Protein AF-A0A354Q460-F1 (afdb_monomer)

Foldseek 3Di:
DDDDLVVVLVVCVVVVHFKDFDDDPNDGPDMDGVVNSVVVVVVVVVVVVVVVVCVVPVD

Structure (mmCIF, N/CA/C/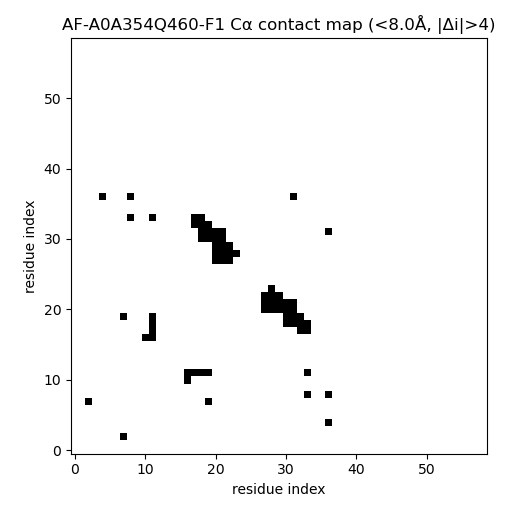O backbone):
data_AF-A0A354Q460-F1
#
_entry.id   AF-A0A354Q460-F1
#
loop_
_atom_site.group_PDB
_atom_site.id
_atom_site.type_symbol
_atom_site.label_atom_id
_atom_site.label_alt_id
_atom_site.label_comp_id
_atom_site.label_asym_id
_atom_site.label_entity_id
_atom_site.la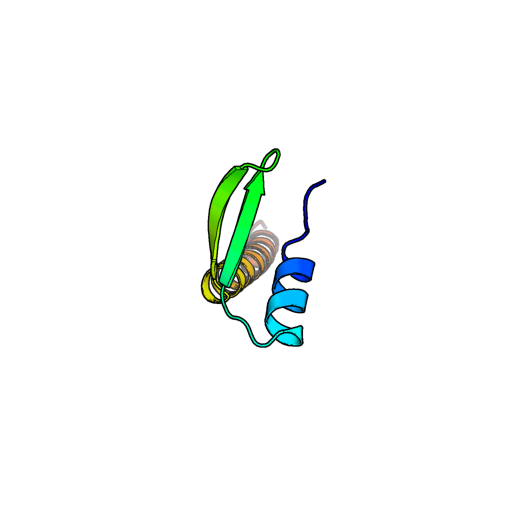bel_seq_id
_atom_site.pdbx_PDB_ins_code
_atom_site.Cartn_x
_atom_site.Cartn_y
_atom_site.Cartn_z
_atom_site.occupancy
_atom_site.B_iso_or_equiv
_atom_site.auth_seq_id
_atom_site.auth_comp_id
_atom_site.auth_asym_id
_atom_site.auth_atom_id
_atom_site.pdbx_PDB_model_num
ATOM 1 N N . MET A 1 1 ? -11.442 11.042 1.477 1.00 65.94 1 MET A N 1
ATOM 2 C CA . MET A 1 1 ? -10.009 11.353 1.655 1.00 65.94 1 MET A CA 1
ATOM 3 C C . MET A 1 1 ? -9.248 10.214 1.007 1.00 65.94 1 MET A C 1
ATOM 5 O O . MET A 1 1 ? -9.592 9.072 1.276 1.00 65.94 1 MET A O 1
ATOM 9 N N . GLU A 1 2 ? -8.345 10.507 0.080 1.00 82.31 2 GLU A N 1
ATOM 10 C CA . GLU A 1 2 ? -7.562 9.482 -0.618 1.00 82.31 2 GLU A CA 1
ATOM 11 C C . GLU A 1 2 ? -6.377 9.059 0.262 1.00 82.31 2 GLU A C 1
ATOM 13 O O . GLU A 1 2 ? -5.735 9.915 0.872 1.00 82.31 2 GLU A O 1
ATOM 18 N N . THR A 1 3 ? -6.110 7.755 0.366 1.00 89.88 3 THR A N 1
ATOM 19 C CA . THR A 1 3 ? -4.992 7.219 1.157 1.00 89.88 3 THR A CA 1
ATOM 20 C C . THR A 1 3 ? -3.811 6.919 0.233 1.00 89.88 3 THR A C 1
ATOM 22 O O . THR A 1 3 ? -3.950 6.087 -0.666 1.00 89.88 3 THR A O 1
ATOM 25 N N . PRO A 1 4 ? -2.633 7.534 0.440 1.00 94.12 4 PRO A N 1
ATOM 26 C CA . PRO A 1 4 ? -1.449 7.229 -0.353 1.00 94.12 4 PRO A CA 1
ATOM 27 C C . PRO A 1 4 ? -1.028 5.761 -0.218 1.00 94.12 4 PRO A C 1
ATOM 29 O O . PRO A 1 4 ? -1.019 5.197 0.877 1.00 94.12 4 PRO A O 1
ATOM 32 N N . ILE A 1 5 ? -0.552 5.153 -1.306 1.00 93.25 5 ILE A N 1
ATOM 33 C CA . ILE A 1 5 ? -0.134 3.739 -1.308 1.00 93.25 5 ILE A CA 1
ATOM 34 C C . ILE A 1 5 ? 0.982 3.428 -0.293 1.00 93.25 5 ILE A C 1
ATOM 36 O O . ILE A 1 5 ? 1.048 2.335 0.266 1.00 93.25 5 ILE A O 1
ATOM 40 N N . ARG A 1 6 ? 1.838 4.415 0.007 1.00 93.62 6 ARG A N 1
ATOM 41 C CA . ARG A 1 6 ? 2.885 4.307 1.035 1.00 93.62 6 ARG A CA 1
ATOM 42 C C . ARG A 1 6 ? 2.298 4.099 2.430 1.00 93.62 6 ARG A C 1
ATOM 44 O O . ARG A 1 6 ? 2.863 3.359 3.229 1.00 93.62 6 ARG A O 1
ATOM 51 N N . GLU A 1 7 ? 1.173 4.738 2.720 1.00 95.69 7 GLU A N 1
ATOM 52 C CA . GLU A 1 7 ? 0.484 4.592 3.998 1.00 95.69 7 GLU A CA 1
ATOM 53 C C . GLU A 1 7 ? -0.144 3.200 4.121 1.00 95.69 7 GLU A C 1
ATOM 55 O O . GLU A 1 7 ? 0.034 2.539 5.142 1.00 95.69 7 GLU A O 1
ATOM 60 N N . ALA A 1 8 ? -0.757 2.694 3.046 1.00 95.38 8 ALA A N 1
ATOM 61 C CA . ALA A 1 8 ? -1.241 1.315 2.979 1.00 95.38 8 ALA A CA 1
ATOM 62 C C . ALA A 1 8 ? -0.110 0.294 3.228 1.00 95.38 8 ALA A C 1
ATOM 64 O O . ALA A 1 8 ? -0.276 -0.639 4.017 1.00 95.38 8 ALA A O 1
ATOM 65 N N . ALA A 1 9 ? 1.069 0.502 2.629 1.00 95.62 9 ALA A N 1
ATOM 66 C CA . ALA A 1 9 ? 2.245 -0.341 2.859 1.00 95.62 9 ALA A CA 1
ATOM 67 C C . ALA A 1 9 ? 2.715 -0.306 4.326 1.00 95.62 9 ALA A C 1
ATOM 69 O O . ALA A 1 9 ? 3.025 -1.347 4.913 1.00 95.62 9 ALA A O 1
ATOM 70 N N . ASN A 1 10 ? 2.727 0.884 4.935 1.00 96.94 10 ASN A N 1
ATOM 71 C CA . ASN A 1 10 ? 3.082 1.055 6.342 1.00 96.94 10 ASN A CA 1
ATOM 72 C C . ASN A 1 10 ? 2.094 0.328 7.260 1.00 96.94 10 ASN A C 1
ATOM 74 O O . ASN A 1 10 ? 2.527 -0.406 8.148 1.00 96.94 10 ASN A O 1
ATOM 78 N N . LEU A 1 11 ? 0.788 0.467 7.016 1.00 97.00 11 LEU A N 1
ATOM 79 C CA . LEU A 1 11 ? -0.258 -0.216 7.780 1.00 97.00 11 LEU A CA 1
ATOM 80 C C . LEU A 1 11 ? -0.125 -1.739 7.693 1.00 97.00 11 LEU A C 1
ATOM 82 O O . LEU A 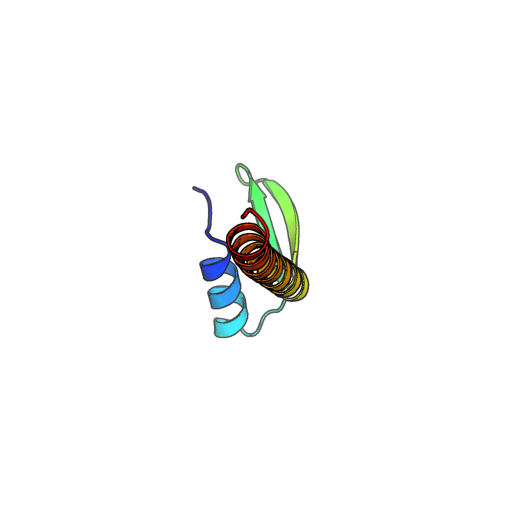1 11 ? -0.212 -2.413 8.721 1.00 97.00 11 LEU A O 1
ATOM 86 N N . MET A 1 12 ? 0.128 -2.279 6.497 1.00 97.06 12 MET A N 1
ATOM 87 C CA . MET A 1 12 ? 0.377 -3.711 6.304 1.00 97.06 12 MET A CA 1
ATOM 88 C C . MET A 1 12 ? 1.570 -4.199 7.138 1.00 97.06 12 MET A C 1
ATOM 90 O O . MET A 1 12 ? 1.458 -5.192 7.857 1.00 97.06 12 MET A O 1
ATOM 94 N N . SER A 1 13 ? 2.690 -3.470 7.095 1.00 96.62 13 SER A N 1
ATOM 95 C CA . SER A 1 13 ? 3.910 -3.815 7.835 1.00 96.62 13 SER A CA 1
ATOM 96 C C . SER A 1 13 ? 3.716 -3.738 9.354 1.00 96.62 13 SER A C 1
ATOM 98 O O . SER A 1 13 ? 3.987 -4.706 10.067 1.00 96.62 13 SER A O 1
ATOM 100 N N . GLN A 1 14 ? 3.175 -2.620 9.848 1.00 98.06 14 GLN A N 1
ATOM 101 C CA . GLN A 1 14 ? 2.961 -2.375 11.278 1.00 98.06 14 GLN A CA 1
ATOM 102 C C . GLN A 1 14 ? 2.026 -3.410 11.907 1.00 98.06 14 GLN A C 1
ATOM 104 O O . GLN A 1 14 ? 2.302 -3.914 12.994 1.00 98.06 14 GLN A O 1
ATOM 109 N N . ASN A 1 15 ? 0.948 -3.763 11.206 1.00 97.75 15 ASN A N 1
ATOM 110 C CA . ASN A 1 15 ? -0.059 -4.695 11.712 1.00 97.75 15 ASN A CA 1
ATOM 111 C C . ASN A 1 15 ? 0.221 -6.155 11.325 1.00 97.75 15 ASN A C 1
ATOM 113 O O . ASN A 1 15 ? -0.548 -7.040 11.693 1.00 97.75 15 ASN A O 1
ATOM 117 N N . ARG A 1 16 ? 1.310 -6.428 10.589 1.00 97.62 16 ARG A N 1
ATOM 118 C CA . ARG A 1 16 ? 1.664 -7.759 10.057 1.00 97.62 16 ARG A CA 1
ATOM 119 C C . ARG A 1 16 ? 0.533 -8.406 9.247 1.00 97.62 16 ARG A C 1
ATOM 121 O O . ARG A 1 16 ? 0.336 -9.621 9.285 1.00 97.62 16 ARG A O 1
ATOM 128 N N . ILE A 1 17 ? -0.190 -7.592 8.484 1.00 98.06 17 ILE A N 1
ATOM 129 C CA . ILE A 1 17 ? -1.263 -8.030 7.587 1.00 98.06 17 ILE A CA 1
ATOM 130 C C . ILE A 1 17 ? -0.836 -7.860 6.133 1.00 98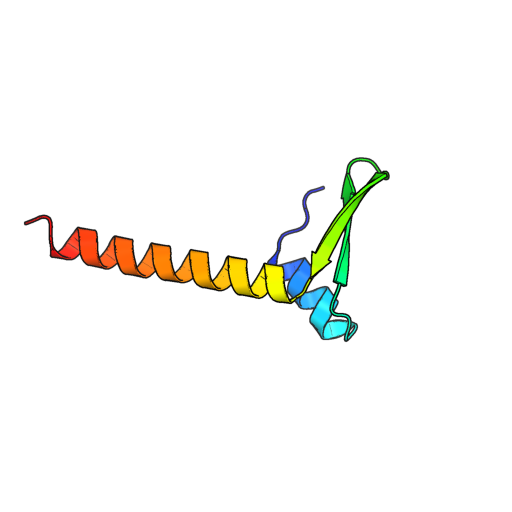.06 17 ILE A C 1
ATOM 132 O O . ILE A 1 17 ? -0.014 -7.013 5.803 1.00 98.06 17 ILE A O 1
ATOM 136 N N . ARG A 1 18 ? -1.398 -8.682 5.244 1.00 97.81 18 ARG A N 1
ATOM 137 C CA . ARG A 1 18 ? -1.042 -8.685 3.813 1.00 97.81 18 ARG A CA 1
ATOM 138 C C . ARG A 1 18 ? -2.139 -8.159 2.901 1.00 97.81 18 ARG A C 1
ATOM 140 O O . ARG A 1 18 ? -1.914 -8.098 1.700 1.00 97.81 18 ARG A O 1
ATOM 147 N N . HIS A 1 19 ? -3.302 -7.831 3.452 1.00 97.94 19 HIS A N 1
ATOM 148 C CA . HIS A 1 19 ? -4.460 -7.386 2.693 1.00 97.94 19 HIS A CA 1
ATOM 149 C C . HIS A 1 19 ? -5.107 -6.199 3.390 1.00 97.94 19 HIS A C 1
ATOM 151 O O . HIS A 1 19 ? -5.192 -6.182 4.619 1.00 97.94 19 HIS A O 1
ATOM 157 N N . LEU A 1 20 ? -5.569 -5.235 2.600 1.00 97.44 20 LEU A N 1
ATOM 158 C CA . LEU A 1 20 ? -6.339 -4.093 3.071 1.00 97.44 20 LEU A CA 1
ATOM 159 C C . LEU A 1 20 ? -7.613 -3.954 2.228 1.00 97.44 20 LEU A C 1
ATOM 161 O O . LEU A 1 20 ? -7.527 -4.005 0.998 1.00 97.44 20 LEU A O 1
ATOM 165 N N . PRO A 1 21 ? -8.789 -3.784 2.856 1.00 96.88 21 PRO A N 1
ATOM 166 C CA . PRO A 1 21 ? -10.004 -3.445 2.132 1.00 96.88 21 PRO A CA 1
ATOM 167 C C . PRO A 1 21 ? -9.919 -2.011 1.600 1.00 96.88 21 PRO A C 1
ATOM 169 O O . PRO A 1 21 ? -9.428 -1.111 2.280 1.00 96.88 21 PRO A O 1
ATOM 172 N N . VAL A 1 22 ? -10.438 -1.796 0.395 1.00 96.06 22 VAL A N 1
ATOM 173 C CA . VAL A 1 22 ? -10.577 -0.474 -0.218 1.00 96.06 22 VAL A CA 1
ATOM 174 C C . VAL A 1 22 ? -12.026 -0.038 -0.085 1.00 96.06 22 VAL A C 1
ATOM 176 O O . VAL A 1 22 ? -12.938 -0.728 -0.547 1.00 96.06 22 VAL A O 1
ATOM 179 N N . LE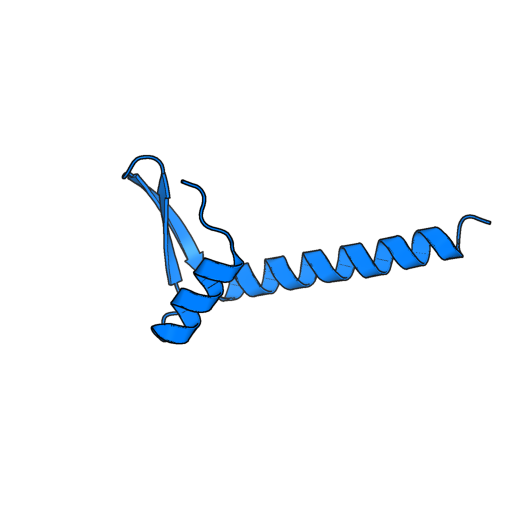U A 1 23 ? -12.227 1.109 0.558 1.00 95.75 23 LEU A N 1
ATOM 180 C CA . LEU A 1 23 ? -13.537 1.705 0.773 1.00 95.75 23 LEU A CA 1
ATOM 181 C C . LEU A 1 23 ? -13.679 2.976 -0.067 1.00 95.75 23 LEU A C 1
ATOM 183 O O . LEU A 1 23 ? -12.786 3.822 -0.055 1.00 95.75 23 LEU A O 1
ATOM 187 N N . GLN A 1 24 ? -14.824 3.142 -0.722 1.00 95.56 24 GLN A N 1
ATOM 188 C CA . GLN A 1 24 ? -15.246 4.404 -1.330 1.00 95.56 24 GLN A CA 1
ATOM 189 C C . GLN A 1 24 ? -16.626 4.756 -0.786 1.00 95.56 24 GLN A C 1
ATOM 191 O O . GLN A 1 24 ? -17.539 3.933 -0.824 1.00 95.56 24 GLN A O 1
ATOM 196 N N . ASP A 1 25 ? -16.765 5.952 -0.213 1.00 94.44 25 ASP A N 1
ATOM 197 C CA . ASP A 1 25 ? -18.018 6.431 0.390 1.00 94.44 25 ASP A CA 1
ATOM 198 C C . ASP A 1 25 ? -18.640 5.427 1.380 1.00 94.44 25 ASP A C 1
ATOM 200 O O . ASP A 1 25 ? -19.846 5.183 1.405 1.00 94.44 25 ASP A O 1
ATOM 20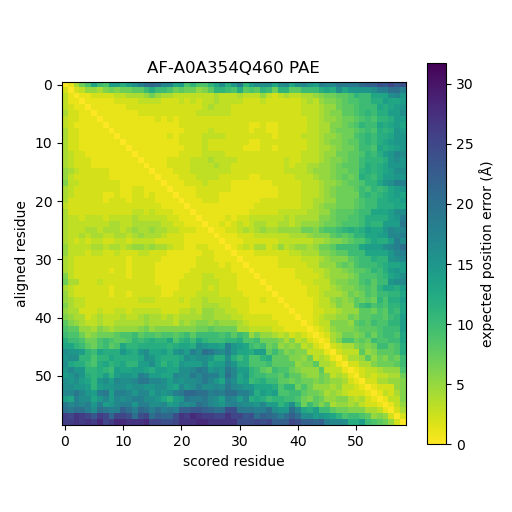4 N N . GLY A 1 26 ? -17.779 4.788 2.181 1.00 93.69 26 GLY A N 1
ATOM 205 C CA . GLY A 1 26 ? -18.166 3.785 3.177 1.00 93.69 26 GLY A CA 1
ATOM 206 C C . GLY A 1 26 ? -18.538 2.411 2.608 1.00 93.69 26 GLY A C 1
ATOM 207 O O . GLY A 1 26 ? -18.866 1.511 3.378 1.00 93.69 26 GLY A O 1
ATOM 208 N N . LYS A 1 27 ? -18.472 2.214 1.288 1.00 96.81 27 LYS A N 1
ATOM 209 C CA . LYS A 1 27 ? -18.755 0.933 0.630 1.00 96.81 27 LYS A CA 1
ATOM 210 C C . LYS A 1 27 ? -17.469 0.195 0.292 1.00 96.81 27 LYS A C 1
ATOM 212 O O . LYS A 1 27 ? -16.501 0.805 -0.148 1.00 96.81 27 LYS A O 1
ATOM 217 N N . LEU A 1 28 ? -17.478 -1.127 0.463 1.00 96.38 28 LEU A N 1
ATOM 218 C CA . LEU A 1 28 ? -16.380 -1.995 0.040 1.00 96.38 28 LEU A CA 1
ATOM 219 C C . LEU A 1 28 ? -16.325 -2.066 -1.486 1.00 96.38 28 LEU A C 1
ATOM 221 O O . LEU A 1 28 ? -17.246 -2.576 -2.119 1.00 96.38 28 LEU A O 1
ATOM 225 N N . CYS A 1 29 ? -15.227 -1.579 -2.053 1.00 96.56 29 CYS A N 1
ATOM 226 C CA . CYS A 1 29 ? -14.981 -1.564 -3.494 1.00 96.56 29 CYS A CA 1
ATOM 227 C C . CYS A 1 29 ? -13.998 -2.650 -3.932 1.00 96.56 29 CYS A C 1
ATOM 229 O O . CYS A 1 29 ? -13.959 -3.007 -5.106 1.00 96.56 29 CYS A O 1
ATOM 231 N N . GLY A 1 30 ? -13.209 -3.187 -3.003 1.00 96.88 30 GLY A N 1
ATOM 232 C CA . GLY A 1 30 ? -12.261 -4.250 -3.298 1.00 96.88 30 GLY A CA 1
ATOM 233 C C . GLY A 1 30 ? -11.285 -4.503 -2.161 1.00 96.88 30 GLY A C 1
ATOM 234 O O . GLY A 1 30 ? -11.445 -4.000 -1.049 1.00 96.88 30 GLY A O 1
ATOM 235 N N . VAL A 1 31 ? -10.260 -5.293 -2.461 1.00 97.31 31 VAL A N 1
ATOM 236 C CA . VAL A 1 31 ? -9.157 -5.611 -1.554 1.00 97.31 31 VAL A CA 1
ATOM 237 C C . VAL A 1 31 ? -7.864 -5.485 -2.341 1.00 97.31 31 VAL A C 1
ATOM 239 O O . VAL A 1 31 ? -7.782 -5.969 -3.466 1.00 97.31 31 VAL A O 1
ATOM 242 N N . ILE A 1 32 ? -6.863 -4.856 -1.737 1.00 97.19 32 ILE A N 1
ATOM 243 C CA . ILE A 1 32 ? -5.489 -4.866 -2.238 1.00 97.19 32 ILE A CA 1
ATOM 244 C C . ILE A 1 32 ? -4.628 -5.757 -1.354 1.00 97.19 32 ILE A C 1
ATOM 246 O O . ILE A 1 32 ? -4.865 -5.889 -0.150 1.00 97.19 32 ILE A O 1
ATOM 250 N N . SER A 1 33 ? -3.609 -6.350 -1.953 1.00 98.00 33 SER A N 1
ATOM 251 C CA . SER A 1 33 ? -2.606 -7.176 -1.301 1.00 98.00 33 SER A CA 1
ATOM 252 C C . SER A 1 33 ? -1.248 -6.472 -1.247 1.00 98.00 33 SER A C 1
ATOM 254 O O . SER A 1 33 ? -0.971 -5.536 -1.997 1.00 98.00 33 SER A O 1
ATOM 256 N N . ALA A 1 34 ? -0.349 -6.965 -0.396 1.00 95.94 34 ALA A N 1
ATOM 257 C CA . ALA A 1 34 ? 1.049 -6.540 -0.407 1.00 95.94 34 ALA A CA 1
ATOM 258 C C . ALA A 1 34 ? 1.706 -6.759 -1.788 1.00 95.94 34 ALA A C 1
ATOM 260 O O . ALA A 1 34 ? 2.548 -5.966 -2.199 1.00 95.94 34 ALA A O 1
ATOM 261 N N . GLY A 1 35 ? 1.293 -7.801 -2.524 1.00 96.50 35 GLY A N 1
ATOM 262 C CA . GLY A 1 35 ? 1.766 -8.076 -3.884 1.00 96.50 35 GLY A CA 1
ATOM 263 C C . GLY A 1 35 ? 1.420 -6.962 -4.872 1.00 96.50 35 GLY A C 1
ATOM 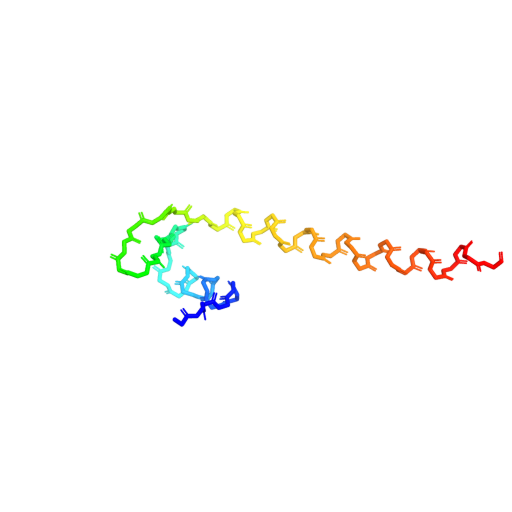264 O O . GLY A 1 35 ? 2.262 -6.594 -5.688 1.00 96.50 35 GLY A O 1
ATOM 265 N N . ASP A 1 36 ? 0.236 -6.361 -4.745 1.00 95.94 36 ASP A N 1
ATOM 266 C CA . ASP A 1 36 ? -0.184 -5.235 -5.589 1.00 95.94 36 ASP A CA 1
ATOM 267 C C . ASP A 1 36 ? 0.695 -4.001 -5.358 1.00 95.94 36 ASP A C 1
ATOM 269 O O . ASP A 1 36 ? 1.074 -3.313 -6.308 1.00 95.94 36 ASP A O 1
ATOM 273 N N . ILE A 1 37 ? 1.086 -3.761 -4.101 1.00 94.44 37 ILE A N 1
ATOM 274 C CA . ILE A 1 37 ? 2.007 -2.679 -3.726 1.00 94.44 37 ILE A CA 1
ATOM 275 C C . ILE A 1 37 ? 3.395 -2.919 -4.335 1.00 94.44 37 ILE A C 1
ATOM 277 O O . ILE A 1 37 ? 3.985 -1.994 -4.898 1.00 94.44 37 ILE A O 1
ATOM 281 N N . PHE A 1 38 ? 3.912 -4.151 -4.274 1.00 92.50 38 PHE A N 1
ATOM 282 C CA . PHE A 1 38 ? 5.189 -4.495 -4.909 1.00 92.50 38 PHE A CA 1
ATOM 283 C C . PHE A 1 38 ? 5.135 -4.339 -6.431 1.00 92.50 38 PHE A C 1
ATOM 285 O O . PHE A 1 38 ? 6.030 -3.729 -7.014 1.00 92.50 38 PHE A O 1
ATOM 292 N N . ALA A 1 39 ? 4.073 -4.827 -7.073 1.00 92.06 39 ALA A N 1
ATOM 293 C CA . ALA A 1 39 ? 3.888 -4.696 -8.514 1.00 92.06 39 ALA A CA 1
ATOM 294 C C . ALA A 1 39 ? 3.789 -3.224 -8.951 1.00 92.06 39 ALA A C 1
ATOM 296 O O . ALA A 1 39 ? 4.344 -2.845 -9.980 1.00 92.06 39 ALA A O 1
ATOM 297 N N . TRP A 1 40 ? 3.119 -2.377 -8.162 1.00 91.94 40 TRP A N 1
ATOM 298 C CA . TRP A 1 40 ? 3.095 -0.931 -8.392 1.00 91.94 40 TRP A CA 1
ATOM 299 C C . TRP A 1 40 ? 4.493 -0.314 -8.281 1.00 91.94 40 TRP A C 1
ATOM 301 O O . TRP A 1 40 ? 4.885 0.463 -9.151 1.00 91.94 40 TRP A O 1
ATOM 311 N N . LYS A 1 41 ? 5.269 -0.703 -7.261 1.00 88.19 41 LYS A N 1
ATOM 312 C CA . LYS A 1 41 ? 6.615 -0.163 -7.048 1.00 88.19 41 LYS A CA 1
ATOM 313 C C . LYS A 1 41 ? 7.577 -0.517 -8.182 1.00 88.19 41 LYS A C 1
ATOM 315 O O . LYS A 1 41 ? 8.355 0.339 -8.593 1.00 88.19 41 LYS A O 1
ATOM 320 N N . LEU A 1 42 ? 7.511 -1.747 -8.692 1.00 87.56 42 LEU A N 1
ATOM 321 C CA . LEU A 1 42 ? 8.335 -2.189 -9.821 1.00 87.56 42 LEU A CA 1
ATOM 322 C C . LEU A 1 42 ? 8.046 -1.365 -11.083 1.00 87.56 42 LEU A C 1
ATOM 324 O O . LEU A 1 42 ? 8.978 -0.846 -11.691 1.00 87.56 42 LEU A O 1
ATOM 328 N N . ARG A 1 43 ? 6.764 -1.144 -11.407 1.00 85.81 43 ARG A N 1
ATOM 329 C CA . ARG A 1 43 ? 6.360 -0.310 -12.554 1.00 85.81 43 ARG A CA 1
ATOM 330 C C . ARG A 1 43 ? 6.851 1.137 -12.447 1.00 85.81 43 ARG A C 1
ATOM 332 O O . ARG A 1 43 ? 7.248 1.727 -13.445 1.00 85.81 43 ARG A O 1
ATOM 339 N N . GLU A 1 44 ? 6.843 1.712 -11.243 1.00 78.62 44 GLU A N 1
ATOM 340 C CA . GLU A 1 44 ? 7.362 3.069 -11.003 1.00 78.62 44 GLU A CA 1
ATOM 341 C C . GLU A 1 44 ? 8.874 3.168 -11.304 1.00 78.62 44 GLU A C 1
ATOM 343 O O . GLU A 1 44 ? 9.351 4.174 -11.836 1.00 78.62 44 GLU A O 1
ATOM 348 N N . GLN A 1 45 ? 9.640 2.115 -10.997 1.00 70.38 45 GLN A N 1
ATOM 349 C CA . GLN A 1 45 ? 11.084 2.080 -11.243 1.00 70.38 45 GLN A CA 1
ATOM 350 C C . GLN A 1 45 ? 11.437 1.816 -12.711 1.00 70.38 45 GLN A C 1
ATOM 352 O O . GLN A 1 45 ? 12.329 2.485 -13.232 1.00 70.38 45 GLN A O 1
ATOM 357 N N . GLU A 1 46 ? 10.730 0.903 -13.386 1.00 74.00 46 GLU A N 1
ATOM 358 C CA . GLU A 1 46 ? 10.905 0.651 -14.828 1.00 74.00 46 GLU A CA 1
ATOM 359 C C . GLU A 1 46 ? 10.688 1.925 -15.648 1.00 74.00 46 GLU A C 1
ATOM 361 O O . GLU A 1 46 ? 11.482 2.246 -16.531 1.00 74.00 46 GLU A O 1
ATOM 366 N N . PHE A 1 47 ? 9.670 2.715 -15.298 1.00 69.44 47 PHE A N 1
ATOM 367 C CA . PHE A 1 47 ? 9.412 3.989 -15.963 1.00 69.44 47 PHE A CA 1
ATOM 368 C C . PHE A 1 47 ? 10.583 4.974 -15.822 1.00 69.44 47 PHE A C 1
ATOM 370 O O . PHE A 1 47 ? 10.952 5.647 -16.781 1.00 69.44 47 PHE A O 1
ATOM 377 N N . THR A 1 48 ? 11.208 5.030 -14.643 1.00 71.44 48 THR A N 1
ATOM 378 C CA . THR A 1 48 ? 12.348 5.927 -14.396 1.00 71.44 48 THR A CA 1
ATOM 379 C C . THR A 1 48 ? 13.581 5.510 -15.203 1.00 71.44 48 THR A C 1
ATOM 381 O O . THR A 1 48 ? 14.292 6.368 -15.724 1.00 71.44 48 THR A O 1
ATOM 384 N N . LEU A 1 49 ? 13.828 4.201 -15.331 1.00 71.25 49 LEU A N 1
ATOM 385 C CA . LEU A 1 49 ? 14.920 3.671 -16.153 1.00 71.25 49 LEU A CA 1
ATOM 386 C C . LEU A 1 49 ? 14.726 4.022 -17.631 1.00 71.25 49 LEU A C 1
ATOM 388 O O . LEU A 1 49 ? 15.641 4.568 -18.244 1.00 71.25 49 LEU A O 1
ATOM 392 N N . HIS A 1 50 ? 13.524 3.810 -18.168 1.00 70.81 50 HIS A N 1
ATOM 393 C CA . HIS A 1 50 ? 13.227 4.151 -19.559 1.00 70.81 50 HIS A CA 1
ATOM 394 C C . HIS A 1 50 ? 13.356 5.649 -19.855 1.00 70.81 50 HIS A C 1
ATOM 396 O O . HIS A 1 50 ? 13.886 6.024 -20.896 1.00 70.81 50 HIS A O 1
ATOM 402 N N . GLN A 1 51 ? 12.959 6.529 -18.929 1.00 71.25 51 GLN A N 1
ATOM 403 C CA . GLN A 1 51 ? 13.138 7.973 -19.122 1.00 71.25 51 GLN A CA 1
ATOM 404 C C . GLN A 1 51 ? 14.610 8.398 -19.210 1.00 71.25 51 GLN A C 1
ATOM 406 O O . GLN A 1 51 ? 14.935 9.345 -19.929 1.00 71.25 51 GLN A O 1
ATOM 411 N N . LEU A 1 52 ? 15.503 7.717 -18.486 1.00 71.81 52 LEU A N 1
ATOM 412 C CA . LEU A 1 52 ? 16.939 7.963 -18.595 1.00 71.81 52 LEU A CA 1
ATOM 413 C C . LEU A 1 52 ? 17.477 7.476 -19.944 1.00 71.81 52 LEU A C 1
ATOM 415 O O . LEU A 1 52 ? 18.220 8.213 -20.585 1.00 71.81 52 LEU A O 1
ATOM 419 N N . GLU A 1 53 ? 17.083 6.285 -20.400 1.00 78.50 53 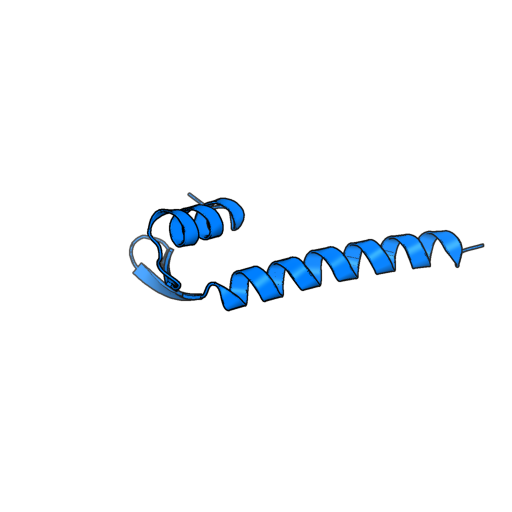GLU A N 1
ATOM 420 C CA . GLU A 1 53 ? 17.461 5.765 -21.724 1.00 78.50 53 GLU A CA 1
ATOM 421 C C . GLU A 1 53 ? 17.038 6.729 -22.844 1.00 78.50 53 GLU A C 1
ATOM 423 O O . GLU A 1 53 ? 17.870 7.128 -23.660 1.00 78.50 53 GLU A O 1
ATOM 428 N N . ASP A 1 54 ? 15.789 7.196 -22.826 1.00 75.50 54 ASP A N 1
ATOM 429 C CA . ASP A 1 54 ? 15.273 8.155 -23.808 1.00 75.50 54 ASP A CA 1
ATOM 430 C C . ASP A 1 54 ? 16.077 9.466 -23.847 1.00 75.50 54 ASP A C 1
ATOM 432 O O . ASP A 1 54 ? 16.252 10.054 -24.914 1.00 75.50 54 ASP A O 1
ATOM 436 N N . TYR A 1 55 ? 16.598 9.935 -22.708 1.00 75.81 55 TYR A N 1
ATOM 437 C CA . TYR A 1 55 ? 17.461 11.118 -22.664 1.00 75.81 55 TYR A CA 1
ATOM 438 C C . TYR A 1 55 ? 18.817 10.874 -23.344 1.00 75.81 55 TYR A C 1
ATOM 440 O O . TYR A 1 55 ? 19.315 11.751 -24.050 1.00 75.81 55 TYR A O 1
ATOM 448 N N . PHE A 1 56 ? 19.410 9.691 -23.165 1.00 78.94 56 PHE A N 1
ATOM 449 C CA . PHE A 1 56 ? 20.716 9.362 -23.745 1.00 78.94 56 PHE A CA 1
ATOM 450 C C . PHE A 1 56 ? 20.653 9.048 -25.245 1.00 78.94 56 PHE A C 1
ATOM 452 O O . PHE A 1 56 ? 21.609 9.339 -25.963 1.00 78.94 56 PHE A O 1
ATOM 459 N N . PHE A 1 57 ? 19.547 8.486 -25.738 1.00 78.69 57 PHE A N 1
ATOM 460 C CA . PHE A 1 57 ? 19.424 8.043 -27.133 1.00 78.69 57 PHE A CA 1
ATOM 461 C C . PHE A 1 57 ? 18.769 9.062 -28.082 1.00 78.69 57 PHE A C 1
ATOM 463 O O . PHE A 1 57 ? 18.685 8.802 -29.280 1.00 78.69 57 PHE A O 1
ATOM 470 N N . LYS A 1 58 ? 18.343 10.236 -27.597 1.00 61.44 58 LYS A N 1
ATOM 471 C CA . LYS A 1 58 ? 17.705 11.294 -28.409 1.00 61.44 58 LYS A CA 1
ATOM 472 C C . LYS A 1 58 ? 18.679 12.384 -28.895 1.00 61.44 58 LYS A C 1
ATOM 474 O O . LYS A 1 58 ? 18.311 13.558 -28.925 1.00 61.44 58 LYS A O 1
ATOM 479 N N . THR A 1 59 ? 19.910 12.000 -29.250 1.00 49.41 59 THR A N 1
ATOM 480 C CA . THR A 1 59 ? 20.880 12.897 -29.921 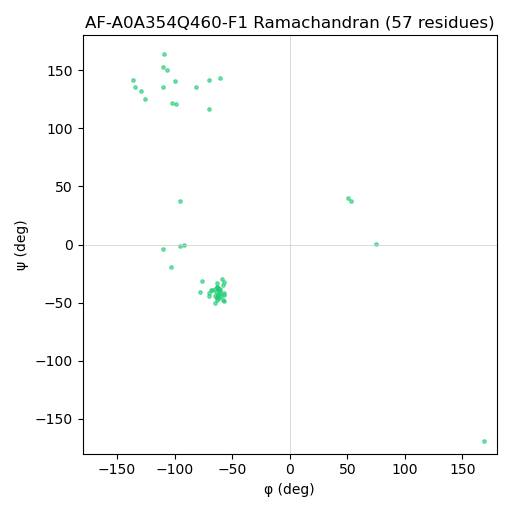1.00 49.41 59 THR A CA 1
ATOM 481 C C . THR A 1 59 ? 20.661 12.902 -31.428 1.00 49.41 59 THR A C 1
ATOM 483 O O . THR A 1 59 ? 20.382 11.812 -31.973 1.00 49.41 59 THR A O 1
#

Secondary structure (DSSP, 8-state):
-PPPHHHHHHHHHHHT-SEEEEEETTEEEEEEEHHHHHHHHHHHHHHHHHHHHHHHH--

Nearest PDB structures (foldseek):
  4fry-assembly1_A  TM=9.462E-01  e=2.650E-03  Burkholderia ambifaria MC40-6
  4esy-assembly1_B  TM=9.429E-01  e=3.559E-02  Sphaerobacter thermophilus DSM 20745
  2d4z-assembly1_B  TM=8.751E-01  e=4.095E-02  Torpedo marmorata
  4noc-assembly2_C-2  TM=9.428E-01  e=8.264E-02  Kribbella flavida DSM 17836
  2d4z-assembly1_A  TM=8.725E-01  e=1.259E-01  Torpedo marmorata

Radius of gyration: 16.01 Å; Cα contacts (8 Å, |Δi|>4): 35; chains: 1; bounding box: 40×22×42 Å

pLDDT: mean 88.1, std 11.7, range [49.41, 98.06]

Mean predicted aligned error: 6.49 Å

Sequence (59 aa):
METPIREAANLMSQNRIRHLPVLQDGKLCGVISAGDIFAWKLREQEFTLHQLEDYFFKT

Solvent-accessible surface area (backbone atoms only — not comparable to full-atom values): 3658 Å² total; per-residue (Å²): 135,89,79,58,70,68,56,56,54,48,52,26,62,77,70,75,42,58,66,48,77,39,66,56,98,88,37,84,76,50,72,49,42,56,65,55,55,53,56,52,52,52,54,59,50,54,54,54,53,50,56,53,52,54,65,72,70,72,118